Protein AF-A0A732P3Q4-F1 (afdb_monomer_lite)

pLDDT: mean 92.02, std 13.57, range [45.56, 98.81]

Organism: Salmonella enteritidis (NCBI:txid149539)

Foldseek 3Di:
DVLVVLLVVLVVVLVVCVVVVVPVCNVVSVVVNVVSVVVVVVCVVCVVVVVVLLVVQVPDPPHDSDD

Sequence (67 aa):
VFEQFEIACYTSLLAAAKKAGDTASIPTIEAILKEEMQMADWLIKHIPQTTEQFLLRSEADGVEAKK

Structure (mmCIF, N/CA/C/O backbone):
data_AF-A0A732P3Q4-F1
#
_entry.id   AF-A0A732P3Q4-F1
#
loop_
_atom_site.group_PDB
_atom_site.id
_atom_site.type_symbol
_atom_site.label_atom_id
_atom_site.label_alt_id
_atom_site.label_comp_id
_atom_site.label_asym_id
_atom_site.label_entity_id
_atom_site.label_seq_id
_atom_site.pdbx_PDB_ins_code
_atom_site.Cartn_x
_atom_site.Cartn_y
_atom_site.Cartn_z
_atom_site.occupancy
_atom_site.B_iso_or_equiv
_atom_site.auth_seq_id
_atom_site.auth_comp_id
_atom_site.auth_asym_id
_atom_site.auth_atom_id
_atom_site.pdbx_PDB_model_num
ATOM 1 N N . VAL A 1 1 ? 1.528 2.966 -11.043 1.00 64.38 1 VAL A N 1
ATOM 2 C CA . VAL A 1 1 ? 0.850 3.945 -10.153 1.00 64.38 1 VAL A CA 1
ATOM 3 C C . VAL A 1 1 ? -0.243 3.294 -9.298 1.00 64.38 1 VAL A C 1
ATOM 5 O O . VAL A 1 1 ? -0.668 3.916 -8.342 1.00 64.38 1 VAL A O 1
ATOM 8 N N . PHE A 1 2 ? -0.656 2.050 -9.578 1.00 90.00 2 PHE A N 1
ATOM 9 C CA . PHE A 1 2 ? -1.749 1.378 -8.864 1.00 90.00 2 PHE A CA 1
ATOM 10 C C . PHE A 1 2 ? -1.476 1.184 -7.357 1.00 90.00 2 PHE A C 1
ATOM 12 O O . PHE A 1 2 ? -2.172 1.789 -6.556 1.00 90.00 2 PHE A O 1
ATOM 19 N N . GLU A 1 3 ? -0.372 0.527 -6.983 1.00 95.94 3 GLU A N 1
ATOM 20 C CA . GLU A 1 3 ? -0.028 0.281 -5.565 1.00 95.94 3 GLU A CA 1
ATOM 21 C C . GLU A 1 3 ? 0.040 1.558 -4.711 1.00 95.94 3 GLU A C 1
ATOM 23 O O . GLU A 1 3 ? -0.503 1.642 -3.618 1.00 95.94 3 GLU A O 1
ATOM 28 N N . GLN A 1 4 ? 0.675 2.615 -5.229 1.00 97.94 4 GLN A N 1
ATOM 29 C CA . GLN A 1 4 ? 0.786 3.894 -4.512 1.00 97.94 4 GLN A CA 1
ATOM 30 C C . GLN A 1 4 ? -0.574 4.581 -4.324 1.00 97.94 4 GLN A C 1
ATOM 32 O O .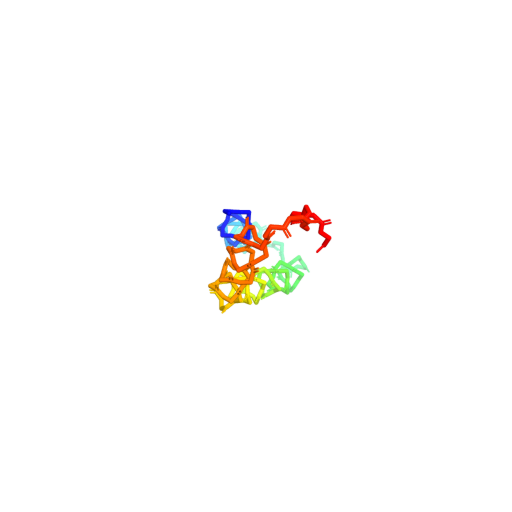 GLN A 1 4 ? -0.794 5.271 -3.329 1.00 97.94 4 GLN A O 1
ATOM 37 N N . PHE A 1 5 ? -1.495 4.393 -5.271 1.00 98.06 5 PHE A N 1
ATOM 38 C CA . PHE A 1 5 ? -2.867 4.862 -5.130 1.00 98.06 5 PHE A CA 1
ATOM 39 C C . PHE A 1 5 ? -3.615 4.059 -4.057 1.00 98.06 5 PHE A C 1
ATOM 41 O O . PHE A 1 5 ? -4.257 4.660 -3.196 1.00 98.06 5 PHE A O 1
ATOM 48 N N . GLU A 1 6 ? -3.471 2.734 -4.037 1.00 98.00 6 GLU A N 1
ATOM 49 C CA . GLU A 1 6 ? -4.099 1.875 -3.028 1.00 98.00 6 GLU A CA 1
ATOM 50 C C . GLU A 1 6 ? -3.561 2.139 -1.619 1.00 98.00 6 GLU A C 1
ATOM 52 O O . GLU A 1 6 ? -4.351 2.292 -0.688 1.00 98.00 6 GLU A O 1
ATOM 57 N N . ILE A 1 7 ? -2.249 2.344 -1.461 1.00 98.56 7 ILE A N 1
ATOM 58 C CA . ILE A 1 7 ? -1.633 2.785 -0.197 1.00 98.56 7 ILE A CA 1
ATOM 59 C C . ILE A 1 7 ? -2.306 4.066 0.314 1.00 98.56 7 ILE A C 1
ATOM 61 O O . ILE A 1 7 ? -2.666 4.160 1.493 1.00 98.56 7 ILE A O 1
ATOM 65 N N . ALA A 1 8 ? -2.525 5.055 -0.559 1.00 98.56 8 ALA A N 1
ATOM 66 C CA . ALA A 1 8 ? -3.198 6.297 -0.184 1.00 98.56 8 ALA A CA 1
ATOM 67 C C . ALA A 1 8 ? -4.666 6.060 0.221 1.00 98.56 8 ALA A C 1
ATOM 69 O O . ALA A 1 8 ? -5.126 6.598 1.235 1.00 98.56 8 ALA A O 1
ATOM 70 N N . CYS A 1 9 ? -5.390 5.221 -0.524 1.00 98.50 9 CYS A N 1
ATOM 71 C CA . CYS A 1 9 ? -6.772 4.854 -0.226 1.00 98.50 9 CYS A CA 1
ATOM 72 C C . CYS A 1 9 ? -6.904 4.121 1.114 1.00 98.50 9 CYS A C 1
ATOM 74 O O . CYS A 1 9 ? -7.717 4.530 1.943 1.00 98.50 9 CYS A O 1
ATOM 76 N N . TYR A 1 10 ? -6.090 3.097 1.376 1.00 98.62 10 TYR A N 1
ATOM 77 C CA . TYR A 1 10 ? -6.133 2.344 2.631 1.00 98.62 10 TYR A CA 1
ATOM 78 C C . TYR A 1 10 ? -5.666 3.168 3.829 1.00 98.62 10 TYR A C 1
ATOM 80 O O . TYR A 1 10 ? -6.226 3.038 4.917 1.00 98.62 10 TYR A O 1
ATOM 88 N N . THR A 1 11 ? -4.730 4.098 3.631 1.00 98.69 11 THR A N 1
ATOM 89 C CA . THR A 1 11 ? -4.363 5.078 4.665 1.00 98.69 11 THR A CA 1
ATOM 90 C C . THR A 1 11 ? -5.557 5.961 5.040 1.00 98.69 11 THR A C 1
ATOM 92 O O . THR A 1 11 ? -5.846 6.161 6.223 1.00 98.69 11 THR A O 1
ATOM 95 N N . SER A 1 12 ? -6.289 6.464 4.040 1.00 98.75 12 SER A N 1
ATOM 96 C CA . SER A 1 12 ? -7.509 7.249 4.257 1.00 98.75 12 SER A CA 1
ATOM 97 C C . SER A 1 12 ? -8.610 6.419 4.929 1.00 98.75 12 SER A C 1
ATOM 99 O O . SER A 1 12 ? -9.214 6.860 5.910 1.00 98.75 12 SER A O 1
ATOM 101 N N . LEU A 1 13 ? -8.822 5.186 4.463 1.00 98.62 13 LEU A N 1
ATOM 102 C CA . LEU A 1 13 ? -9.832 4.271 4.989 1.00 98.62 13 LEU A CA 1
ATOM 103 C C . LEU A 1 13 ? -9.553 3.882 6.446 1.00 98.62 13 LEU A C 1
ATOM 105 O O . LEU A 1 13 ? -10.475 3.847 7.258 1.00 98.62 13 LEU A O 1
ATOM 109 N N . LEU A 1 14 ? -8.287 3.670 6.809 1.00 98.69 14 LEU A N 1
ATOM 110 C CA . LEU A 1 14 ? -7.876 3.396 8.184 1.00 98.69 14 LEU A CA 1
ATOM 111 C C . LEU A 1 14 ? -8.227 4.557 9.124 1.00 98.69 14 LEU A C 1
ATOM 113 O O . LEU A 1 14 ? -8.721 4.338 10.233 1.00 98.69 14 LEU A O 1
ATOM 117 N N . ALA A 1 15 ? -7.995 5.798 8.688 1.00 98.75 15 ALA A N 1
ATOM 118 C CA . ALA A 1 15 ? -8.375 6.981 9.456 1.00 98.75 15 ALA A CA 1
ATOM 119 C C . ALA A 1 15 ? -9.903 7.086 9.612 1.00 98.75 15 ALA A C 1
ATOM 121 O O . ALA A 1 15 ? -10.393 7.384 10.705 1.00 98.75 15 ALA A O 1
ATOM 122 N N . ALA A 1 16 ? -10.655 6.789 8.547 1.00 98.75 16 ALA A N 1
ATOM 123 C CA . ALA A 1 16 ? -12.113 6.768 8.579 1.00 98.75 16 ALA A CA 1
ATOM 124 C C . ALA A 1 16 ? -12.654 5.699 9.546 1.00 98.75 16 ALA A C 1
ATOM 126 O O . ALA A 1 16 ? -13.488 6.026 10.389 1.00 98.75 16 ALA A O 1
ATOM 127 N N . ALA A 1 17 ? -12.133 4.468 9.502 1.00 98.56 17 ALA A N 1
ATOM 128 C CA . ALA A 1 17 ? -12.529 3.377 10.398 1.00 98.56 17 ALA A CA 1
ATOM 129 C C . ALA A 1 17 ? -12.275 3.728 11.875 1.00 98.56 17 ALA A C 1
ATOM 131 O O . ALA A 1 17 ? -13.171 3.608 12.714 1.00 98.56 17 ALA A O 1
ATOM 132 N N . LYS A 1 18 ? -11.091 4.284 12.181 1.00 98.44 18 LYS A N 1
ATOM 133 C CA . LYS A 1 18 ? -10.747 4.784 13.525 1.00 98.44 18 LYS A CA 1
ATOM 134 C C . LYS A 1 18 ? -11.727 5.855 14.004 1.00 98.44 18 LYS A C 1
ATOM 136 O O . LYS A 1 18 ? -12.138 5.835 15.161 1.00 98.44 18 LYS A O 1
ATOM 141 N N . LYS A 1 19 ? -12.126 6.781 13.125 1.00 98.56 19 LYS A N 1
ATOM 142 C CA . LYS A 1 19 ? -13.068 7.856 13.469 1.00 98.56 19 LYS A CA 1
ATOM 143 C C . LYS A 1 19 ? -14.509 7.364 13.623 1.00 98.56 19 LYS A C 1
ATOM 145 O O . LYS A 1 19 ? -15.227 7.891 14.470 1.00 98.56 19 LYS A O 1
ATOM 150 N N . ALA A 1 20 ? -14.917 6.381 12.825 1.00 98.44 20 ALA A N 1
ATOM 151 C CA . ALA A 1 20 ? -16.243 5.770 12.871 1.00 98.44 20 ALA A CA 1
ATOM 152 C C . ALA A 1 20 ? -16.420 4.793 14.048 1.00 98.44 20 ALA A C 1
ATOM 154 O O . ALA A 1 20 ? -17.546 4.408 14.348 1.00 98.44 20 ALA A O 1
ATOM 155 N N . GLY A 1 21 ? -15.330 4.404 14.720 1.00 98.38 21 GLY A N 1
ATOM 156 C CA . GLY A 1 21 ? -15.359 3.402 15.787 1.00 98.38 21 GLY A CA 1
ATOM 157 C C . GLY A 1 21 ? -15.460 1.964 15.272 1.00 98.38 21 GLY A C 1
ATOM 158 O O . GLY A 1 21 ? -15.729 1.061 16.059 1.00 98.38 21 GLY A O 1
ATOM 159 N N . ASP A 1 22 ? -15.225 1.740 13.976 1.00 98.25 22 ASP A N 1
ATOM 160 C CA . ASP A 1 22 ? -15.163 0.404 13.383 1.00 98.25 22 ASP A CA 1
ATOM 161 C C . ASP A 1 22 ? -13.803 -0.238 13.680 1.00 98.25 22 ASP A C 1
ATOM 163 O O . ASP A 1 22 ? -12.887 -0.268 12.858 1.00 98.25 22 ASP A O 1
ATOM 167 N N . THR A 1 23 ? -13.649 -0.712 14.913 1.00 97.25 23 THR A N 1
ATOM 168 C CA . THR A 1 23 ? -12.413 -1.352 15.371 1.00 97.25 23 THR A CA 1
ATOM 169 C C . THR A 1 23 ? -12.240 -2.767 14.831 1.00 97.25 23 THR A C 1
ATOM 171 O O . THR A 1 23 ? -11.114 -3.260 14.800 1.00 97.25 23 THR A O 1
ATOM 174 N N . ALA A 1 24 ? -13.321 -3.407 14.377 1.00 98.50 24 ALA A N 1
ATOM 175 C CA . ALA A 1 24 ? -13.294 -4.760 13.835 1.00 98.50 24 ALA A CA 1
ATOM 176 C C . ALA A 1 24 ? -12.595 -4.819 12.468 1.00 98.50 24 ALA A C 1
ATOM 178 O O . ALA A 1 24 ? -11.880 -5.783 12.201 1.00 98.50 24 ALA A O 1
ATOM 179 N N . SER A 1 25 ? -12.747 -3.783 11.635 1.00 97.88 25 SER A N 1
ATOM 180 C CA . SER A 1 25 ? -12.132 -3.731 10.299 1.00 97.88 25 SER A CA 1
ATOM 181 C C . SER A 1 25 ? -10.668 -3.273 10.294 1.00 97.88 25 SER A C 1
ATOM 183 O O . SER A 1 25 ? -9.951 -3.535 9.327 1.00 97.88 25 SER A O 1
ATOM 185 N N . ILE A 1 26 ? -10.195 -2.601 11.354 1.00 98.62 26 ILE A N 1
ATOM 186 C CA . ILE A 1 26 ? -8.832 -2.036 11.431 1.00 98.62 26 ILE A CA 1
ATOM 187 C C . ILE A 1 26 ? -7.736 -3.073 11.126 1.00 98.62 26 ILE A C 1
ATOM 189 O O . ILE A 1 26 ? -6.897 -2.774 10.276 1.00 98.62 26 ILE A O 1
ATOM 193 N N . PRO A 1 27 ? -7.726 -4.279 11.735 1.00 98.69 27 PRO A N 1
ATOM 194 C CA . PRO A 1 27 ? -6.661 -5.250 11.486 1.00 98.69 27 PRO A CA 1
ATOM 195 C C . PRO A 1 27 ? -6.585 -5.685 10.020 1.00 98.69 27 PRO A C 1
ATOM 197 O O . PRO A 1 27 ? -5.49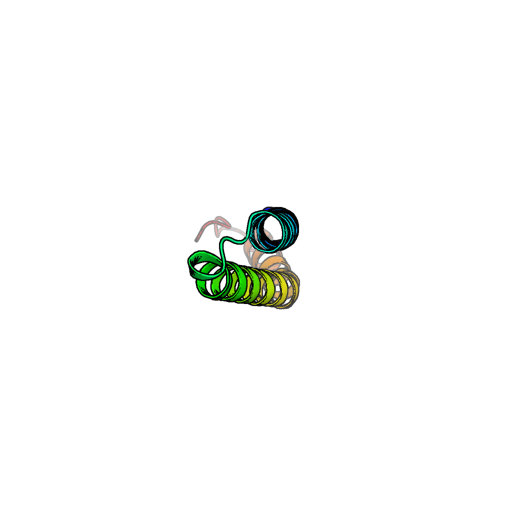5 -5.857 9.482 1.00 98.69 27 PRO A O 1
ATOM 200 N N . THR A 1 28 ? -7.736 -5.828 9.357 1.00 98.75 28 THR A N 1
ATOM 201 C CA . THR A 1 28 ? -7.804 -6.185 7.936 1.00 98.75 28 THR A CA 1
ATOM 202 C C . THR A 1 28 ? -7.291 -5.052 7.053 1.00 98.75 28 THR A C 1
ATOM 204 O O . THR A 1 28 ? -6.507 -5.302 6.145 1.00 98.75 28 THR A O 1
ATOM 207 N N . ILE A 1 29 ? -7.675 -3.804 7.342 1.00 98.75 29 ILE A N 1
ATOM 208 C CA . ILE A 1 29 ? -7.197 -2.630 6.596 1.00 98.75 29 ILE A CA 1
ATOM 209 C C . ILE A 1 29 ? -5.675 -2.472 6.741 1.00 98.75 29 ILE A C 1
ATOM 211 O O . ILE A 1 29 ? -4.991 -2.207 5.757 1.00 98.75 29 ILE A O 1
ATOM 21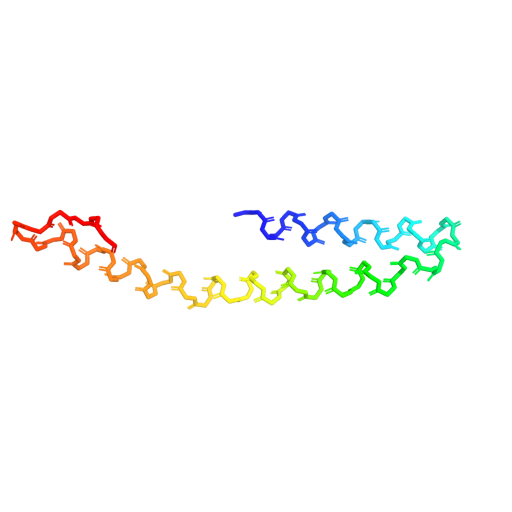5 N N . GLU A 1 30 ? -5.131 -2.653 7.949 1.00 98.75 30 GLU A N 1
ATOM 216 C CA . GLU A 1 30 ? -3.685 -2.571 8.199 1.00 98.75 30 GLU A CA 1
ATOM 217 C C . GLU A 1 30 ? -2.909 -3.714 7.530 1.00 98.75 30 GLU A C 1
ATOM 219 O O . GLU A 1 30 ? -1.804 -3.487 7.031 1.00 98.75 30 GLU A O 1
ATOM 224 N N . ALA A 1 31 ? -3.481 -4.922 7.482 1.00 98.81 31 ALA A N 1
ATOM 225 C CA . ALA A 1 31 ? -2.889 -6.050 6.769 1.00 98.81 31 ALA A CA 1
ATOM 226 C C . ALA A 1 31 ? -2.783 -5.768 5.264 1.00 98.81 31 ALA A C 1
ATOM 228 O O . ALA A 1 31 ? -1.688 -5.881 4.718 1.00 98.81 31 ALA A O 1
ATOM 229 N N . ILE A 1 32 ? -3.871 -5.316 4.631 1.00 98.56 32 ILE A N 1
ATOM 230 C CA . ILE A 1 32 ? -3.868 -4.986 3.199 1.00 98.56 32 ILE A CA 1
ATOM 231 C C . ILE A 1 32 ? -2.888 -3.844 2.915 1.00 98.56 32 ILE A C 1
ATOM 233 O O . ILE A 1 32 ? -2.025 -3.974 2.057 1.00 98.56 32 ILE A O 1
ATOM 237 N N . LEU A 1 33 ? -2.927 -2.758 3.700 1.00 98.62 33 LEU A N 1
ATOM 238 C CA . LEU A 1 33 ? -1.995 -1.637 3.536 1.00 98.62 33 LEU A CA 1
ATOM 239 C C . LEU A 1 33 ? -0.528 -2.097 3.547 1.00 98.62 33 LEU A C 1
ATOM 241 O O . LEU A 1 33 ? 0.287 -1.602 2.771 1.00 98.62 33 LEU A O 1
ATOM 245 N N . LYS A 1 34 ? -0.183 -3.050 4.419 1.00 98.69 34 LYS A N 1
ATOM 246 C CA . LYS A 1 34 ? 1.165 -3.617 4.476 1.00 98.69 34 LYS A CA 1
ATOM 247 C C . LYS A 1 34 ? 1.505 -4.428 3.223 1.00 98.69 34 LYS A C 1
ATOM 249 O O . LYS A 1 34 ? 2.645 -4.344 2.770 1.00 98.69 34 LYS A O 1
ATOM 254 N N . GLU A 1 35 ? 0.565 -5.205 2.694 1.00 98.50 35 GLU A N 1
ATOM 255 C CA . GLU A 1 35 ? 0.745 -5.966 1.452 1.00 98.50 35 GLU A CA 1
ATOM 256 C C . GLU A 1 35 ? 1.000 -5.023 0.265 1.00 98.50 35 GLU A C 1
ATOM 258 O O . GLU A 1 35 ? 2.009 -5.196 -0.422 1.00 98.50 35 GLU A O 1
ATOM 263 N N . GLU A 1 36 ? 0.220 -3.947 0.119 1.00 98.38 36 GLU A N 1
ATOM 264 C CA . GLU A 1 36 ? 0.410 -2.989 -0.987 1.00 98.38 36 GLU A CA 1
ATOM 265 C C . GLU A 1 36 ? 1.734 -2.222 -0.873 1.00 98.38 36 GLU A C 1
ATOM 267 O O . GLU A 1 36 ? 2.424 -1.980 -1.865 1.00 98.38 36 GLU A O 1
ATOM 272 N N . MET A 1 37 ? 2.162 -1.877 0.348 1.00 98.38 37 MET A N 1
ATOM 273 C CA . MET A 1 37 ? 3.492 -1.293 0.572 1.00 98.38 37 MET A CA 1
ATOM 274 C C . MET A 1 37 ? 4.610 -2.253 0.155 1.00 98.38 37 MET A C 1
ATOM 276 O O . MET A 1 37 ? 5.559 -1.844 -0.514 1.00 98.38 37 MET A O 1
ATOM 280 N N . GLN A 1 38 ? 4.494 -3.535 0.515 1.00 98.50 38 GLN A N 1
ATOM 281 C CA . GLN A 1 38 ? 5.466 -4.553 0.118 1.00 98.50 38 GLN A CA 1
ATOM 282 C C . GLN A 1 38 ? 5.491 -4.751 -1.398 1.00 98.50 38 GLN A C 1
ATOM 284 O O . GLN A 1 38 ? 6.573 -4.905 -1.969 1.00 98.50 38 GLN A O 1
ATOM 289 N N . MET A 1 39 ? 4.332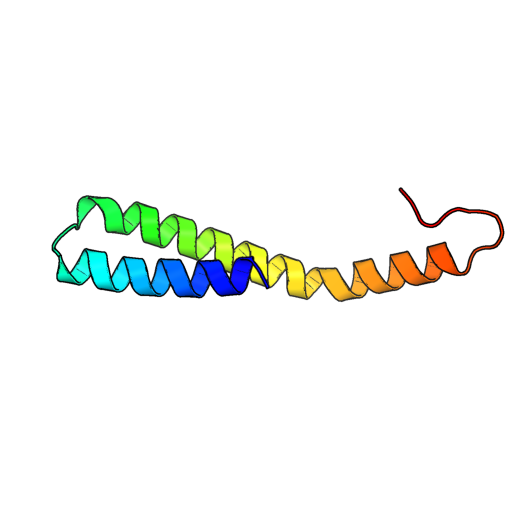 -4.709 -2.056 1.00 98.12 39 MET A N 1
ATOM 290 C CA . MET A 1 39 ? 4.232 -4.823 -3.507 1.00 98.12 39 MET A CA 1
ATOM 291 C C . MET A 1 39 ? 4.830 -3.602 -4.213 1.00 98.12 39 MET A C 1
ATOM 293 O O . MET A 1 39 ? 5.635 -3.758 -5.134 1.00 98.12 39 MET A O 1
ATOM 297 N N . ALA A 1 40 ? 4.532 -2.387 -3.744 1.00 98.19 40 ALA A N 1
ATOM 298 C CA . ALA A 1 40 ? 5.128 -1.156 -4.263 1.00 98.19 40 ALA A CA 1
ATOM 299 C C . ALA A 1 40 ? 6.663 -1.172 -4.160 1.00 98.19 40 ALA A C 1
ATOM 301 O O . ALA A 1 40 ? 7.353 -0.872 -5.142 1.00 98.19 40 ALA A O 1
ATOM 302 N N . ASP A 1 41 ? 7.192 -1.564 -2.998 1.00 98.31 41 ASP A N 1
ATOM 303 C CA . ASP A 1 41 ? 8.632 -1.681 -2.756 1.00 98.31 41 ASP A CA 1
ATOM 304 C C . ASP A 1 41 ? 9.268 -2.770 -3.629 1.00 98.31 41 ASP A C 1
ATOM 306 O O . ASP A 1 41 ? 10.368 -2.601 -4.170 1.00 98.31 41 ASP A O 1
ATOM 310 N N . TRP A 1 42 ? 8.574 -3.894 -3.818 1.00 98.19 42 TRP A N 1
ATOM 311 C CA . TRP A 1 42 ? 9.038 -4.954 -4.701 1.00 98.19 42 TRP A CA 1
ATOM 312 C C . TRP A 1 42 ? 9.102 -4.472 -6.153 1.00 98.19 42 TRP A C 1
ATOM 314 O O . TRP A 1 42 ? 10.133 -4.639 -6.806 1.00 98.19 42 TRP A O 1
ATOM 324 N N . LEU A 1 43 ? 8.052 -3.818 -6.652 1.00 98.06 43 LEU A N 1
ATOM 325 C CA . LEU A 1 43 ? 8.003 -3.306 -8.021 1.00 98.06 43 LEU A CA 1
ATOM 326 C C . LEU A 1 43 ? 9.129 -2.309 -8.295 1.00 98.06 43 LEU A C 1
ATOM 328 O O . LEU A 1 43 ? 9.846 -2.459 -9.285 1.00 98.06 43 LEU A O 1
ATOM 332 N N . ILE A 1 44 ? 9.336 -1.319 -7.419 1.00 97.38 44 ILE A N 1
ATOM 333 C CA . ILE A 1 44 ? 10.364 -0.295 -7.657 1.00 97.38 44 ILE A CA 1
ATOM 334 C C . ILE A 1 44 ? 11.779 -0.888 -7.648 1.00 97.38 44 ILE A C 1
ATOM 336 O O . ILE A 1 44 ? 12.633 -0.451 -8.419 1.00 97.38 44 ILE A O 1
ATOM 340 N N . LYS A 1 45 ? 12.014 -1.934 -6.845 1.00 98.25 45 LYS A N 1
ATOM 341 C CA . LYS A 1 45 ? 13.291 -2.653 -6.804 1.00 98.25 45 LYS A CA 1
ATOM 342 C C . LYS A 1 45 ? 13.564 -3.458 -8.081 1.00 98.25 45 LYS A C 1
ATOM 344 O O . LYS A 1 45 ? 14.722 -3.566 -8.477 1.00 98.25 45 LYS A O 1
ATOM 349 N N . HIS A 1 46 ? 12.535 -4.021 -8.720 1.00 97.56 46 HIS A N 1
ATOM 350 C CA . HIS A 1 46 ? 12.701 -4.955 -9.848 1.00 97.56 46 HIS A CA 1
ATOM 351 C C . HIS A 1 46 ? 12.423 -4.344 -11.233 1.00 97.56 46 HIS A C 1
ATOM 353 O O . HIS A 1 46 ? 12.844 -4.909 -12.248 1.00 97.56 46 HIS A O 1
ATOM 359 N N . ILE A 1 47 ? 11.769 -3.179 -11.309 1.00 97.69 47 ILE A N 1
ATOM 360 C CA . ILE A 1 47 ? 11.521 -2.463 -12.573 1.00 97.69 47 ILE A CA 1
ATOM 361 C C . ILE A 1 47 ? 12.807 -2.179 -13.368 1.00 97.69 47 ILE A C 1
ATOM 363 O O . ILE A 1 47 ? 12.786 -2.418 -14.578 1.00 97.69 47 ILE A O 1
ATOM 367 N N . PRO A 1 48 ? 13.929 -1.728 -12.765 1.00 97.88 48 PRO A N 1
ATOM 368 C CA . PRO A 1 48 ? 15.151 -1.460 -13.523 1.00 97.88 48 PRO A CA 1
ATOM 369 C C . PRO A 1 48 ? 15.681 -2.703 -14.247 1.00 97.88 48 PRO A C 1
ATOM 371 O O . PRO A 1 48 ? 15.882 -2.666 -15.458 1.00 97.88 48 PRO A O 1
ATOM 374 N N . GLN A 1 49 ? 15.800 -3.828 -13.534 1.00 97.62 49 GLN A N 1
ATOM 375 C CA . GLN A 1 49 ? 16.247 -5.099 -14.112 1.00 97.62 49 GLN A CA 1
ATOM 376 C C . GLN A 1 49 ? 15.302 -5.580 -15.220 1.00 97.62 49 GLN A C 1
ATOM 378 O O . GLN A 1 49 ? 15.748 -6.028 -16.274 1.00 97.62 49 GLN 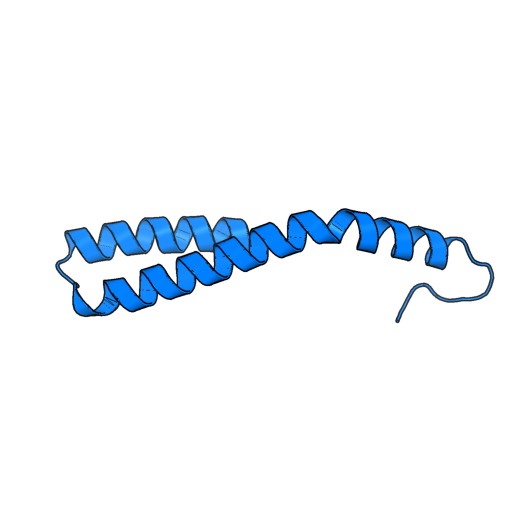A O 1
ATOM 383 N N . THR A 1 50 ? 13.991 -5.483 -14.997 1.00 97.00 50 THR A N 1
ATOM 384 C CA . THR A 1 50 ? 12.989 -5.878 -16.000 1.00 97.00 50 THR A CA 1
ATOM 385 C C . THR A 1 50 ? 13.107 -5.023 -17.264 1.00 97.00 50 THR A C 1
ATOM 387 O O . THR A 1 50 ? 13.022 -5.540 -18.375 1.00 97.00 50 THR A O 1
ATOM 390 N N . THR A 1 51 ? 13.354 -3.721 -17.097 1.00 96.81 51 THR A N 1
ATOM 391 C CA . THR A 1 51 ? 13.528 -2.768 -18.201 1.00 96.81 51 THR A CA 1
ATOM 392 C C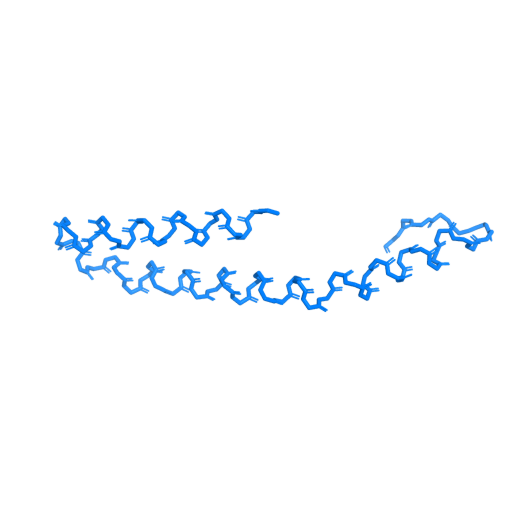 . THR A 1 51 ? 14.788 -3.079 -19.002 1.00 96.81 51 THR A C 1
ATOM 394 O O . THR A 1 51 ? 14.733 -3.141 -20.226 1.00 96.81 51 THR A O 1
ATOM 397 N N . GLU A 1 52 ? 15.907 -3.339 -18.326 1.00 96.38 52 GLU A N 1
ATOM 398 C CA . GLU A 1 52 ? 17.164 -3.729 -18.970 1.00 96.38 52 GLU A CA 1
ATOM 399 C C . GLU A 1 52 ? 17.003 -5.022 -19.779 1.00 96.38 52 GLU A C 1
ATOM 401 O O . GLU A 1 52 ? 17.360 -5.070 -20.955 1.00 96.38 52 GLU A O 1
ATOM 406 N N . GLN A 1 53 ? 16.382 -6.052 -19.195 1.00 95.00 53 GLN A N 1
ATOM 407 C CA . GLN A 1 53 ? 16.124 -7.305 -19.907 1.00 95.00 53 GLN A CA 1
ATOM 408 C C . GLN A 1 53 ? 15.205 -7.122 -21.116 1.00 95.00 53 GLN A C 1
ATOM 410 O O . GLN A 1 53 ? 15.400 -7.789 -22.133 1.00 95.00 53 GLN A O 1
ATOM 415 N N . PHE A 1 54 ? 14.210 -6.240 -21.022 1.00 94.62 54 PHE A N 1
ATOM 416 C CA . PHE A 1 54 ? 13.339 -5.923 -22.148 1.00 94.62 54 PHE A CA 1
ATOM 417 C C . PHE A 1 54 ? 14.116 -5.268 -23.297 1.00 94.62 54 PHE A C 1
ATOM 419 O O . PHE A 1 54 ? 13.984 -5.710 -24.438 1.00 94.62 54 PHE A O 1
ATOM 426 N N . LEU A 1 55 ? 14.955 -4.268 -23.007 1.00 93.75 55 LEU A N 1
ATOM 427 C CA . LEU A 1 55 ? 15.755 -3.581 -24.027 1.00 93.75 55 LEU A CA 1
ATOM 428 C C . LEU A 1 55 ? 16.733 -4.543 -24.713 1.00 93.75 55 LEU A C 1
ATOM 430 O O . LEU A 1 55 ? 16.743 -4.616 -25.939 1.00 93.75 55 LEU A O 1
ATOM 434 N N . LEU A 1 56 ? 17.448 -5.372 -23.941 1.00 92.00 56 LEU A N 1
ATOM 435 C CA . LEU A 1 56 ? 18.358 -6.388 -24.486 1.00 92.00 56 LEU A CA 1
ATOM 436 C C . LEU A 1 56 ? 17.652 -7.366 -25.439 1.00 92.00 56 LEU A C 1
ATOM 438 O O . LEU A 1 56 ? 18.213 -7.756 -26.459 1.00 92.00 56 LEU A O 1
ATOM 442 N N . ARG A 1 57 ? 16.416 -7.774 -25.121 1.00 89.44 57 ARG A N 1
ATOM 443 C CA . ARG A 1 57 ? 15.613 -8.644 -25.999 1.00 89.44 57 ARG A CA 1
ATOM 444 C C . ARG A 1 57 ? 15.099 -7.906 -27.231 1.00 89.44 57 ARG A C 1
ATOM 446 O O . ARG A 1 57 ? 14.989 -8.519 -28.283 1.00 89.44 57 ARG A O 1
ATOM 453 N N . SER A 1 58 ? 14.772 -6.622 -27.100 1.00 86.44 58 SER A N 1
ATOM 454 C CA . SER A 1 58 ? 14.260 -5.802 -28.200 1.00 86.44 58 SER A CA 1
ATOM 455 C C . SER A 1 58 ? 15.325 -5.458 -29.244 1.00 86.44 58 SER A C 1
ATOM 457 O O . SER A 1 58 ? 14.965 -5.180 -30.384 1.00 86.44 58 SER A O 1
ATOM 459 N N . GLU A 1 59 ? 16.602 -5.443 -28.864 1.00 80.25 59 GLU A N 1
ATOM 460 C CA . GLU A 1 59 ? 17.738 -5.170 -29.757 1.00 80.25 59 GLU A CA 1
ATOM 461 C C . GLU A 1 59 ? 18.264 -6.428 -30.473 1.00 80.25 59 GLU A C 1
ATOM 463 O O . GLU A 1 59 ? 19.060 -6.324 -31.405 1.00 80.25 59 GLU A O 1
ATOM 468 N N . ALA A 1 60 ? 17.829 -7.625 -30.066 1.00 74.06 60 ALA A N 1
ATOM 469 C CA . ALA A 1 60 ? 18.232 -8.875 -30.698 1.00 74.06 60 ALA A CA 1
ATOM 470 C C . ALA A 1 60 ? 17.451 -9.114 -32.006 1.00 74.06 60 ALA A C 1
ATOM 472 O O . ALA A 1 60 ? 16.249 -9.388 -31.987 1.00 74.06 60 ALA A O 1
ATOM 473 N N . ASP A 1 61 ? 18.143 -9.057 -33.149 1.00 62.53 61 ASP A N 1
ATOM 474 C CA . ASP A 1 61 ? 17.564 -9.350 -34.467 1.00 62.53 61 ASP A CA 1
ATOM 475 C C . ASP A 1 61 ? 16.891 -10.737 -34.501 1.00 62.53 61 ASP A C 1
ATOM 477 O O . ASP A 1 61 ? 17.501 -11.766 -34.204 1.00 62.53 61 ASP A O 1
ATOM 481 N N . GLY A 1 62 ? 15.619 -10.769 -34.913 1.00 62.31 62 GLY A N 1
ATOM 482 C CA . GLY A 1 62 ? 14.865 -12.004 -35.158 1.00 62.31 62 GLY A CA 1
ATOM 483 C C . GLY A 1 62 ? 14.154 -12.620 -33.947 1.00 62.31 62 GLY A C 1
ATOM 484 O O . GLY A 1 62 ? 13.549 -13.683 -34.095 1.00 62.31 62 GLY A O 1
ATOM 485 N N . VAL A 1 63 ? 14.167 -11.973 -32.776 1.00 59.12 63 VAL A N 1
ATOM 486 C CA . VAL A 1 63 ? 13.400 -12.416 -31.601 1.00 59.12 63 VAL A CA 1
ATOM 487 C C . VAL A 1 63 ? 12.379 -11.338 -31.239 1.00 59.12 63 VAL A C 1
ATOM 489 O O . VAL A 1 63 ? 12.737 -10.274 -30.748 1.00 59.12 63 VAL A O 1
ATOM 492 N N . GLU A 1 64 ? 11.087 -11.581 -31.487 1.00 59.00 64 GLU A N 1
ATOM 493 C CA . GLU A 1 64 ? 10.044 -10.673 -30.997 1.00 59.00 64 GLU A CA 1
ATOM 494 C C . GLU A 1 64 ? 10.153 -10.547 -29.470 1.00 59.00 64 GLU A C 1
ATOM 496 O O . GLU A 1 64 ? 10.132 -11.546 -28.750 1.00 59.00 64 GLU A O 1
ATOM 501 N N . ALA A 1 65 ? 10.212 -9.312 -28.965 1.00 58.00 65 ALA A N 1
ATOM 502 C CA . ALA A 1 65 ? 10.374 -8.981 -27.545 1.00 58.00 65 ALA A CA 1
ATOM 503 C C . ALA A 1 65 ? 9.206 -9.428 -26.629 1.00 58.00 65 ALA A C 1
ATOM 505 O O . ALA A 1 65 ? 9.124 -9.010 -25.474 1.00 58.00 65 ALA A O 1
ATOM 506 N N . LYS A 1 66 ? 8.286 -10.272 -27.114 1.00 48.72 66 LYS A N 1
ATOM 507 C CA . LYS A 1 66 ? 7.174 -10.834 -26.345 1.00 48.72 66 LYS A CA 1
ATOM 508 C C . LYS A 1 66 ? 7.453 -12.281 -25.944 1.00 48.72 66 LYS A C 1
ATOM 510 O O . LYS A 1 66 ? 7.219 -13.203 -26.721 1.00 48.72 66 LYS A O 1
ATOM 515 N N . LYS A 1 67 ? 7.858 -12.459 -24.686 1.00 45.56 67 LYS A N 1
ATOM 516 C CA . LYS A 1 67 ? 7.451 -13.573 -23.816 1.00 45.56 67 LYS A CA 1
ATOM 517 C C . LYS A 1 67 ? 7.725 -13.228 -22.358 1.00 45.56 67 LYS A C 1
ATOM 519 O O . LYS A 1 67 ? 8.885 -12.862 -22.044 1.00 45.56 67 LYS A O 1
#

Secondary structure (DSSP, 8-state):
-HHHHHHHHHHHHHHHHHHHT-TTTHHHHHHHHHHHHHHHHHHHHHHHHHHHHHHHHHSSTT--S--

InterPro domains:
  IPR009078 Ferritin-like superfamily [SSF47240] (2-54)
  IPR010287 Protein of unknown function DUF892, YciF-like [PF05974] (2-55)
  IPR012347 Ferritin-like [G3DSA:1.20.1260.10] (1-67)

Radius of gyration: 18.73 Å; chains: 1; bounding box: 35×21×51 Å